Protein AF-A0A1F5KBS0-F1 (afdb_monomer_lite)

Organism: NCBI:txid1797777

Foldseek 3Di:
DDPPVVVVVVVVVVVVVVVVVLCVVQVPLVVVLVVVLVVLVVQCPDPPNVVVDDPVVSVLVSLLVCCVSSVPALVVLVVVLVVLLVVLVVCVVPPVVVSVVSVVVSVSSNVSSVSSVVVVD

Sequence (121 aa):
MNIFKKLDAGIVRDIENNILKWIWIRRYKTPIFILAVLLLILISKAPYINLFFNSYLIIFISAILAPLILDIEYKPLFTFSIILFTLALVLWFYDRDSAEAITNYIFIILFSGVIKIIFSG

Structure (mmCIF, N/CA/C/O backbone):
data_AF-A0A1F5KBS0-F1
#
_entry.id   AF-A0A1F5KBS0-F1
#
loop_
_atom_site.group_PDB
_atom_site.id
_atom_site.type_symbol
_atom_site.label_atom_id
_atom_site.label_alt_id
_atom_site.label_comp_id
_atom_site.label_asym_id
_atom_site.label_entity_id
_atom_site.label_seq_id
_atom_site.pdbx_PDB_ins_code
_atom_site.Cartn_x
_atom_site.Cartn_y
_atom_site.Cartn_z
_atom_site.occupancy
_atom_site.B_iso_or_equiv
_atom_site.auth_seq_id
_atom_site.auth_comp_id
_atom_site.auth_asym_id
_atom_site.auth_atom_id
_atom_site.pdbx_PDB_model_num
ATOM 1 N N . MET A 1 1 ? -24.620 41.410 -3.191 1.00 46.09 1 MET A N 1
ATOM 2 C CA . MET A 1 1 ? -23.263 40.920 -2.862 1.00 46.09 1 MET A CA 1
ATOM 3 C C . MET A 1 1 ? -23.336 39.553 -2.171 1.00 46.09 1 MET A C 1
ATOM 5 O O . MET A 1 1 ? -23.502 39.462 -0.965 1.00 46.09 1 MET A O 1
ATOM 9 N N . ASN A 1 2 ? -23.277 38.522 -3.019 1.00 47.34 2 ASN A N 1
ATOM 10 C CA . ASN A 1 2 ? -22.840 37.126 -2.868 1.00 47.34 2 ASN A CA 1
ATOM 11 C C . ASN A 1 2 ? -23.324 36.242 -1.704 1.00 47.34 2 ASN A C 1
ATOM 13 O O . ASN A 1 2 ? -22.565 35.924 -0.792 1.00 47.34 2 ASN A O 1
ATOM 17 N N . ILE A 1 3 ? -24.508 35.648 -1.893 1.00 50.97 3 ILE A N 1
ATOM 18 C CA . ILE A 1 3 ? -24.892 34.348 -1.305 1.00 50.97 3 ILE A CA 1
ATOM 19 C C . ILE A 1 3 ? -23.869 33.256 -1.702 1.00 50.97 3 ILE A C 1
ATOM 21 O O . ILE A 1 3 ? -23.502 32.424 -0.879 1.00 50.97 3 ILE A O 1
ATOM 25 N N . PHE A 1 4 ? -23.292 33.353 -2.908 1.00 46.91 4 PHE A N 1
ATOM 26 C CA . PHE A 1 4 ? -22.220 32.475 -3.398 1.00 46.91 4 PHE A CA 1
ATOM 2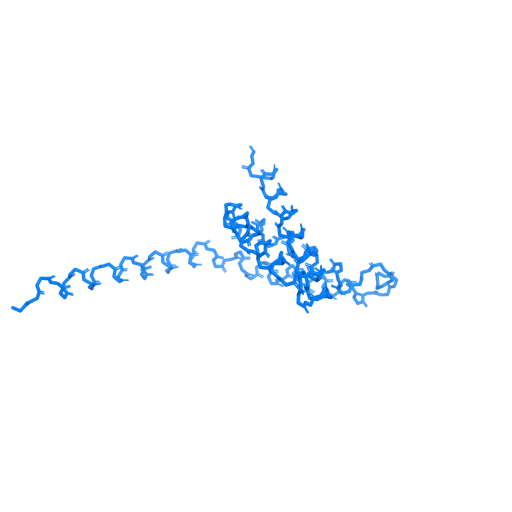7 C C . PHE A 1 4 ? -20.935 32.502 -2.544 1.00 46.91 4 PHE A C 1
ATOM 29 O O . PHE A 1 4 ? -20.345 31.457 -2.309 1.00 46.91 4 PHE A O 1
ATOM 36 N N . LYS A 1 5 ? -20.543 33.654 -1.972 1.00 51.78 5 LYS A N 1
ATOM 37 C CA . LYS A 1 5 ? -19.354 33.742 -1.093 1.00 51.78 5 LYS A CA 1
ATOM 38 C C . LYS A 1 5 ? -19.567 33.058 0.261 1.00 51.78 5 LYS A C 1
ATOM 40 O O . LYS A 1 5 ? -18.606 32.600 0.868 1.00 51.78 5 LYS A O 1
ATOM 45 N N . LYS A 1 6 ? -20.810 33.024 0.757 1.00 51.62 6 LYS A N 1
ATOM 46 C CA . LYS A 1 6 ? -21.151 32.334 2.010 1.00 51.62 6 LYS A CA 1
ATOM 47 C C . LYS A 1 6 ? -21.239 30.818 1.825 1.00 51.62 6 LYS A C 1
ATOM 49 O O . LYS A 1 6 ? -20.906 30.102 2.763 1.00 51.62 6 LYS A O 1
ATOM 54 N N . LEU A 1 7 ? -21.644 30.353 0.638 1.00 54.47 7 LEU A N 1
ATOM 55 C CA . LEU A 1 7 ? -21.672 28.927 0.305 1.00 54.47 7 LEU A CA 1
ATOM 56 C C . LEU A 1 7 ? -20.250 28.340 0.239 1.00 54.47 7 LEU A C 1
ATOM 58 O O . LEU A 1 7 ? -19.991 27.319 0.867 1.00 54.47 7 LEU A O 1
ATOM 62 N N . ASP A 1 8 ? -19.315 29.039 -0.415 1.00 61.03 8 ASP A N 1
ATOM 63 C CA . ASP A 1 8 ? -17.909 28.610 -0.503 1.00 61.03 8 ASP A CA 1
ATOM 64 C C . ASP A 1 8 ? -17.224 28.551 0.869 1.00 61.03 8 ASP A C 1
ATOM 66 O O . ASP A 1 8 ? -16.548 27.579 1.195 1.00 61.03 8 ASP A O 1
ATOM 70 N N . ALA A 1 9 ? -17.429 29.562 1.719 1.00 65.25 9 ALA A N 1
ATOM 71 C CA . ALA A 1 9 ? -16.776 29.616 3.027 1.00 65.25 9 ALA A CA 1
ATOM 72 C C . ALA A 1 9 ? -17.264 28.526 4.002 1.00 65.25 9 ALA A C 1
ATOM 74 O O . ALA A 1 9 ? -16.492 28.079 4.851 1.00 65.25 9 ALA A O 1
ATOM 75 N N . GLY A 1 10 ? -18.530 28.104 3.895 1.00 72.44 10 GLY A N 1
ATOM 76 C CA . GLY A 1 10 ? -19.085 27.013 4.703 1.00 72.44 10 GLY A CA 1
ATOM 77 C C . GLY A 1 10 ? -18.508 25.655 4.305 1.00 72.44 10 GLY A C 1
ATOM 78 O O . GLY A 1 10 ? -18.010 24.926 5.157 1.00 72.44 10 GLY A O 1
ATOM 79 N N . ILE A 1 11 ? -18.479 25.371 2.999 1.00 72.94 11 ILE A N 1
ATOM 80 C CA . ILE A 1 11 ? -17.957 24.111 2.451 1.00 72.94 11 ILE A CA 1
ATOM 81 C C . ILE A 1 11 ? -16.460 23.963 2.750 1.00 72.94 11 ILE A C 1
ATOM 83 O O . ILE A 1 11 ? -16.020 22.898 3.177 1.00 72.94 11 ILE A O 1
ATOM 87 N N . VAL A 1 12 ? -15.675 25.034 2.588 1.00 74.50 12 VAL A N 1
ATOM 88 C CA . VAL A 1 12 ? -14.235 25.016 2.895 1.00 74.50 12 VAL A CA 1
ATOM 89 C C . VAL A 1 12 ? -13.990 24.715 4.376 1.00 74.50 12 VAL A C 1
ATOM 91 O O . VAL A 1 12 ? -13.149 23.874 4.686 1.00 74.50 12 VAL A O 1
ATOM 94 N N . ARG A 1 13 ? -14.763 25.319 5.292 1.00 76.38 13 ARG A N 1
ATOM 95 C CA . ARG A 1 13 ? -14.657 25.041 6.737 1.00 76.38 13 ARG A CA 1
ATOM 96 C C . ARG A 1 13 ? -15.029 23.608 7.097 1.00 76.38 13 ARG A C 1
ATOM 98 O O . ARG A 1 13 ? -14.394 23.028 7.974 1.00 76.38 13 ARG A O 1
ATOM 105 N N . ASP A 1 14 ? -16.031 23.035 6.441 1.00 79.19 14 ASP A N 1
ATOM 106 C CA . ASP A 1 14 ? -16.438 21.649 6.685 1.00 79.19 14 ASP A CA 1
ATOM 107 C C . ASP A 1 14 ? -15.396 20.649 6.169 1.00 79.19 14 ASP A C 1
ATOM 109 O O . ASP A 1 14 ? -15.097 19.662 6.845 1.00 79.19 14 ASP A O 1
ATOM 113 N N . ILE A 1 15 ? -14.784 20.923 5.014 1.00 78.75 15 ILE A N 1
ATOM 114 C CA . ILE A 1 15 ? -13.666 20.130 4.486 1.00 78.75 15 ILE A CA 1
ATOM 115 C C . ILE A 1 15 ? -12.464 20.219 5.430 1.00 78.75 15 ILE A C 1
ATOM 117 O O . ILE A 1 15 ? -11.900 19.191 5.801 1.00 78.75 15 ILE A O 1
ATOM 121 N N . GLU A 1 16 ? -12.099 21.425 5.863 1.00 74.75 16 GLU A N 1
ATOM 122 C CA . GLU A 1 16 ? -10.966 21.654 6.759 1.00 74.75 16 GLU A CA 1
ATOM 123 C C . GLU A 1 16 ? -11.166 20.954 8.111 1.00 74.75 16 GLU A C 1
ATOM 125 O O . GLU A 1 16 ? -10.289 20.220 8.569 1.00 74.75 16 GLU A O 1
ATOM 130 N N . ASN A 1 17 ? -12.357 21.068 8.705 1.00 80.75 17 ASN A N 1
ATOM 131 C CA . ASN A 1 17 ? -12.705 20.359 9.935 1.00 80.75 17 ASN A CA 1
ATOM 132 C C . ASN A 1 17 ? -12.691 18.836 9.760 1.00 80.75 17 ASN A C 1
ATOM 134 O O . ASN A 1 17 ? -12.222 18.129 10.653 1.00 80.75 17 ASN A O 1
ATOM 138 N N . ASN A 1 18 ? -13.168 18.309 8.630 1.00 77.31 18 ASN A N 1
ATOM 139 C CA . ASN A 1 18 ? -13.119 16.872 8.355 1.00 77.31 18 ASN A CA 1
ATOM 140 C C . ASN A 1 18 ? -11.683 16.367 8.191 1.00 77.31 18 ASN A C 1
ATOM 142 O O . ASN A 1 18 ? -11.346 15.319 8.745 1.00 77.31 18 ASN A O 1
ATOM 146 N N . ILE A 1 19 ? -10.824 17.119 7.501 1.00 71.81 19 ILE A N 1
ATOM 147 C CA . ILE A 1 19 ? -9.401 16.793 7.352 1.00 71.81 19 ILE A CA 1
ATOM 148 C C . ILE A 1 19 ? -8.707 16.823 8.717 1.00 71.81 19 ILE A C 1
ATOM 150 O O . ILE A 1 19 ? -8.042 15.857 9.088 1.00 71.81 19 ILE A O 1
ATOM 154 N N . LEU A 1 20 ? -8.904 17.883 9.506 1.00 78.12 20 LEU A N 1
ATOM 155 C CA . LEU A 1 20 ? -8.315 18.008 10.841 1.00 78.12 20 LEU A CA 1
ATOM 156 C C . LEU A 1 20 ? -8.785 16.890 11.776 1.00 78.12 20 LEU A C 1
ATOM 158 O O . LEU A 1 20 ? -7.974 16.298 12.489 1.00 78.12 20 LEU A O 1
ATOM 162 N N . LYS A 1 21 ? -10.074 16.542 11.738 1.00 77.44 21 LYS A N 1
ATOM 163 C CA . LYS A 1 21 ? -10.636 15.434 12.518 1.00 77.44 21 LYS A CA 1
ATOM 164 C C . LYS A 1 21 ? -10.054 14.089 12.081 1.00 77.44 21 LYS A C 1
ATOM 166 O O . LYS A 1 21 ? -9.704 13.277 12.936 1.00 77.44 21 LYS A O 1
ATOM 171 N N . TRP A 1 22 ? -9.884 13.867 10.779 1.00 70.56 22 TRP A N 1
ATOM 172 C CA . TRP A 1 22 ? -9.253 12.663 10.236 1.00 70.56 22 TRP A CA 1
ATOM 173 C C . TRP A 1 22 ? -7.788 12.532 10.677 1.00 70.56 22 TRP A C 1
ATOM 175 O O . TRP A 1 22 ? -7.382 11.470 11.157 1.00 70.56 22 TRP A O 1
ATOM 185 N N . ILE A 1 23 ? -7.022 13.628 10.616 1.00 70.50 23 ILE A N 1
ATOM 186 C CA . ILE A 1 23 ? -5.639 13.696 11.110 1.00 70.50 23 ILE A CA 1
ATOM 187 C C . ILE A 1 23 ? -5.597 13.407 12.613 1.00 70.50 23 ILE A C 1
ATOM 189 O O . ILE A 1 23 ? -4.790 12.595 13.061 1.00 70.50 23 ILE A O 1
ATOM 193 N N . TRP A 1 24 ? -6.484 14.017 13.401 1.00 75.50 24 TRP A N 1
ATOM 194 C CA . TRP A 1 24 ? -6.507 13.853 14.855 1.00 75.50 24 TRP A CA 1
ATOM 195 C C . TRP A 1 24 ? -6.833 12.420 15.285 1.00 75.50 24 TRP A C 1
ATOM 197 O O . TRP A 1 24 ? -6.190 11.889 16.189 1.00 75.50 24 TRP A O 1
ATOM 207 N N . ILE A 1 25 ? -7.779 11.765 14.608 1.00 72.12 25 ILE A N 1
ATOM 208 C CA . ILE A 1 25 ? -8.145 10.363 14.863 1.00 72.12 25 ILE A CA 1
ATOM 209 C C . ILE A 1 25 ? -6.979 9.418 14.531 1.00 72.12 25 ILE A C 1
ATOM 211 O O . ILE A 1 25 ? -6.770 8.420 15.221 1.00 72.12 25 ILE A O 1
ATOM 215 N N . ARG A 1 26 ? -6.184 9.732 13.501 1.00 72.31 26 ARG A N 1
ATOM 216 C CA . ARG A 1 26 ? -5.071 8.886 13.034 1.00 72.31 26 ARG A CA 1
ATOM 217 C C . ARG A 1 26 ? -3.696 9.320 13.544 1.00 72.31 26 ARG A C 1
ATOM 219 O O . ARG A 1 26 ? -2.709 8.656 13.235 1.00 72.31 26 ARG A O 1
ATOM 226 N N . ARG A 1 27 ? -3.616 10.360 14.385 1.00 74.50 27 ARG A N 1
ATOM 227 C CA . ARG A 1 27 ? -2.357 10.988 14.836 1.00 74.50 27 ARG A CA 1
ATOM 228 C C . ARG A 1 27 ? -1.361 10.037 15.491 1.00 74.50 27 ARG A C 1
ATOM 230 O O . ARG A 1 27 ? -0.169 10.301 15.453 1.00 74.50 27 ARG A O 1
ATOM 237 N N . TYR A 1 28 ? -1.842 8.949 16.091 1.00 79.06 28 TYR A N 1
ATOM 238 C CA . TYR A 1 28 ? -0.997 7.926 16.709 1.00 79.06 28 TYR A CA 1
ATOM 239 C C . TYR A 1 28 ? -0.646 6.789 15.747 1.00 79.06 28 TYR A C 1
ATOM 241 O O . TYR A 1 28 ? 0.410 6.182 15.874 1.00 79.06 28 TYR A O 1
ATOM 249 N N . LYS A 1 29 ? -1.485 6.530 14.740 1.00 81.44 29 LYS A N 1
ATOM 250 C CA . LYS A 1 29 ? -1.263 5.468 13.751 1.00 81.44 29 LYS A CA 1
ATOM 251 C C . LYS A 1 29 ? -0.071 5.793 12.847 1.00 81.44 29 LYS A C 1
ATOM 253 O O . LYS A 1 29 ? 0.745 4.918 12.579 1.00 81.44 29 LYS A O 1
ATOM 258 N N . THR A 1 30 ? 0.083 7.057 12.450 1.00 81.94 30 THR A N 1
ATOM 259 C CA . THR A 1 30 ? 1.215 7.521 11.630 1.00 81.94 30 THR A CA 1
ATOM 260 C C . THR A 1 30 ? 2.584 7.334 12.303 1.00 81.94 30 THR A C 1
ATOM 262 O O . THR A 1 30 ? 3.440 6.694 11.695 1.00 81.94 30 THR A O 1
ATOM 265 N N . PRO A 1 31 ? 2.835 7.814 13.540 1.00 84.94 31 PRO A N 1
ATOM 266 C CA . PRO A 1 31 ? 4.114 7.581 14.207 1.00 84.94 31 PRO A CA 1
ATOM 267 C C . PRO A 1 31 ? 4.349 6.099 14.524 1.00 84.94 31 PRO A C 1
ATOM 269 O O . PRO A 1 31 ? 5.487 5.654 14.423 1.00 84.94 31 PRO A O 1
ATOM 272 N N . ILE A 1 32 ? 3.304 5.313 14.827 1.00 86.62 32 ILE A N 1
ATOM 273 C CA . ILE A 1 32 ? 3.426 3.851 14.982 1.00 86.62 32 ILE A CA 1
ATOM 274 C C . ILE A 1 32 ? 3.899 3.206 13.674 1.00 86.62 32 ILE A C 1
ATOM 276 O O . ILE A 1 32 ? 4.808 2.381 13.695 1.00 86.62 32 ILE A O 1
ATOM 280 N N . PHE A 1 33 ? 3.330 3.602 12.533 1.00 88.12 33 PHE A N 1
ATOM 281 C CA . PHE A 1 33 ? 3.756 3.108 11.225 1.00 88.12 33 PHE A CA 1
ATOM 282 C C . PHE A 1 33 ? 5.213 3.480 10.925 1.00 88.12 33 PHE A C 1
ATOM 284 O O . PHE A 1 33 ? 5.998 2.619 10.538 1.00 88.12 33 PHE A O 1
ATOM 291 N N . ILE A 1 34 ? 5.602 4.736 11.169 1.00 87.31 34 ILE A N 1
ATOM 292 C CA . ILE A 1 34 ? 6.988 5.196 10.991 1.00 87.31 34 ILE A CA 1
ATOM 293 C C . ILE A 1 34 ? 7.944 4.382 11.871 1.00 87.31 34 ILE A C 1
ATOM 295 O O . ILE A 1 34 ? 8.983 3.930 11.394 1.00 87.31 34 ILE A O 1
ATOM 299 N N . LEU A 1 35 ? 7.583 4.146 13.134 1.00 90.75 35 LEU A N 1
ATOM 300 C CA . LEU A 1 35 ? 8.381 3.343 14.057 1.00 90.75 35 LEU A CA 1
ATOM 301 C C . LEU A 1 35 ? 8.504 1.885 13.585 1.00 90.75 35 LEU A C 1
ATOM 303 O O . LEU A 1 35 ? 9.595 1.323 13.631 1.00 90.75 35 LEU A O 1
ATOM 307 N N . ALA A 1 36 ? 7.424 1.288 13.074 1.00 88.25 36 ALA A N 1
ATOM 308 C CA . ALA A 1 36 ? 7.442 -0.062 12.512 1.00 88.25 36 ALA A CA 1
ATOM 309 C C . ALA A 1 36 ? 8.372 -0.171 11.290 1.00 88.25 36 ALA A C 1
ATOM 311 O O . ALA A 1 36 ? 9.158 -1.114 11.194 1.00 88.25 36 ALA A O 1
ATOM 312 N N . VAL A 1 37 ? 8.339 0.815 10.387 1.00 88.50 37 VAL A N 1
ATOM 313 C CA . VAL A 1 37 ? 9.241 0.876 9.223 1.00 88.50 37 VAL A CA 1
ATOM 314 C C . VAL A 1 37 ? 10.697 1.058 9.662 1.00 88.50 37 VAL A C 1
ATOM 316 O O . VAL A 1 37 ? 11.584 0.382 9.144 1.00 88.50 37 VAL A O 1
ATOM 319 N N . LEU A 1 38 ? 10.964 1.915 10.651 1.00 89.44 38 LEU A N 1
ATOM 320 C CA . LEU A 1 38 ? 12.311 2.087 11.205 1.00 89.44 38 LEU A CA 1
ATOM 321 C C . LEU A 1 38 ? 12.843 0.792 11.828 1.00 89.44 38 LEU A C 1
ATOM 323 O O . LEU A 1 38 ? 13.999 0.440 11.600 1.00 89.44 38 LEU A O 1
ATOM 327 N N . LEU A 1 39 ? 12.007 0.055 12.563 1.00 89.12 39 LEU A N 1
ATOM 328 C CA . LEU A 1 39 ? 12.373 -1.249 13.117 1.00 89.12 39 LEU A CA 1
ATOM 329 C C . LEU A 1 39 ? 12.699 -2.261 12.015 1.00 89.12 39 LEU A C 1
ATOM 331 O O . LEU A 1 39 ? 13.712 -2.946 12.118 1.00 89.12 39 LEU A O 1
ATOM 335 N N . LEU A 1 40 ? 11.907 -2.316 10.939 1.00 87.50 40 LEU A N 1
ATOM 336 C CA . LEU A 1 40 ? 12.194 -3.166 9.777 1.00 87.50 40 LEU A CA 1
ATOM 337 C C . LEU A 1 40 ? 13.565 -2.857 9.159 1.00 87.50 40 LEU A C 1
ATOM 339 O O . LEU A 1 40 ? 14.321 -3.778 8.858 1.00 87.50 40 LEU A O 1
ATOM 343 N N . ILE A 1 41 ? 13.911 -1.574 9.024 1.00 87.00 41 ILE A N 1
ATOM 344 C CA . ILE A 1 41 ? 15.215 -1.134 8.500 1.00 87.00 41 ILE A CA 1
ATOM 345 C C . ILE A 1 41 ? 16.362 -1.494 9.457 1.00 87.00 41 ILE A C 1
ATOM 347 O O . ILE A 1 41 ? 17.461 -1.830 9.021 1.00 87.00 41 ILE A O 1
ATOM 351 N N . LEU A 1 42 ? 16.146 -1.408 10.770 1.00 87.38 42 LEU A N 1
ATOM 352 C CA . LEU A 1 42 ? 17.157 -1.811 11.750 1.00 87.38 42 LEU A CA 1
ATOM 353 C C . LEU A 1 42 ? 17.381 -3.326 11.721 1.00 87.38 42 LEU A C 1
ATOM 355 O O . LEU A 1 42 ? 18.527 -3.772 11.685 1.00 87.38 42 LEU A O 1
ATOM 359 N N . ILE A 1 43 ? 16.299 -4.107 11.664 1.00 85.12 43 ILE A N 1
ATOM 360 C CA . ILE A 1 43 ? 16.337 -5.570 11.558 1.00 85.12 43 ILE A CA 1
ATOM 361 C C . ILE A 1 43 ? 17.068 -5.995 10.283 1.00 85.12 43 ILE A C 1
ATOM 363 O O . ILE A 1 43 ? 17.915 -6.884 10.335 1.00 85.12 43 ILE A O 1
ATOM 367 N N . SER A 1 44 ? 16.827 -5.323 9.155 1.00 83.75 44 SER A N 1
ATOM 368 C CA . SER A 1 44 ? 17.505 -5.652 7.898 1.00 83.75 44 SER A CA 1
ATOM 369 C C . SER A 1 44 ? 19.013 -5.388 7.922 1.00 83.75 44 SER A C 1
ATOM 371 O O . SER A 1 44 ? 19.734 -5.918 7.083 1.00 83.75 44 SER A O 1
ATOM 373 N N . LYS A 1 45 ? 19.507 -4.564 8.854 1.00 83.81 45 LYS A N 1
ATOM 374 C CA . LYS A 1 45 ? 20.941 -4.295 9.042 1.00 83.81 45 LYS A CA 1
ATOM 375 C C . LYS A 1 45 ? 21.606 -5.233 10.051 1.00 83.81 45 LYS A C 1
ATOM 377 O O . LYS A 1 45 ? 22.825 -5.172 10.205 1.00 83.81 45 LYS A O 1
ATOM 382 N N . ALA A 1 46 ? 20.844 -6.086 10.733 1.00 84.19 46 ALA A N 1
ATOM 383 C CA . ALA A 1 46 ? 21.401 -7.049 11.668 1.00 84.19 46 ALA A CA 1
ATOM 384 C C . ALA A 1 46 ? 22.212 -8.137 10.929 1.00 84.19 46 ALA A C 1
ATOM 386 O O . ALA A 1 46 ? 21.840 -8.549 9.821 1.00 84.19 46 ALA A O 1
ATOM 387 N N . PRO A 1 47 ? 23.315 -8.624 11.527 1.00 79.62 47 PRO A N 1
ATOM 388 C CA . PRO A 1 47 ? 24.125 -9.684 10.935 1.00 79.62 47 PRO A CA 1
ATOM 389 C C . PRO A 1 47 ? 23.283 -10.948 10.721 1.00 79.62 47 PRO A C 1
ATOM 391 O O . PRO A 1 47 ? 22.412 -11.261 11.531 1.00 79.62 47 PRO A O 1
ATOM 394 N N . TYR A 1 48 ? 23.534 -11.662 9.619 1.00 77.94 48 TYR A N 1
ATOM 395 C CA . TYR A 1 48 ? 22.794 -12.847 9.147 1.00 77.94 48 TYR A CA 1
ATOM 396 C C . TYR A 1 48 ? 21.351 -12.595 8.670 1.00 77.94 48 TYR A C 1
ATOM 398 O O . TYR A 1 48 ? 20.888 -13.293 7.772 1.00 77.94 48 TYR A O 1
ATOM 406 N N . ILE A 1 49 ? 20.654 -11.579 9.191 1.00 75.38 49 ILE A N 1
ATOM 407 C CA . ILE A 1 49 ? 19.303 -11.202 8.736 1.00 75.38 49 ILE A CA 1
ATOM 408 C C . ILE A 1 49 ? 19.353 -10.448 7.400 1.00 75.38 49 ILE A C 1
ATOM 410 O O . ILE A 1 49 ? 18.478 -10.633 6.553 1.00 75.38 49 ILE A O 1
ATOM 414 N N . ASN A 1 50 ? 20.405 -9.658 7.168 1.00 75.12 50 ASN A N 1
ATOM 415 C CA . ASN A 1 50 ? 20.615 -8.932 5.910 1.00 75.12 50 ASN A CA 1
ATOM 416 C C . ASN A 1 50 ? 20.701 -9.840 4.664 1.00 75.12 50 ASN A C 1
ATOM 418 O O . ASN A 1 50 ? 20.474 -9.368 3.554 1.00 75.12 50 ASN A O 1
ATOM 422 N N . LEU A 1 51 ? 20.997 -11.133 4.845 1.00 73.69 51 LEU A N 1
ATOM 423 C CA . LEU A 1 51 ? 21.027 -12.130 3.773 1.00 73.69 51 LEU A CA 1
ATOM 424 C C . LEU A 1 51 ? 19.621 -12.441 3.241 1.00 73.69 51 LEU A C 1
ATOM 426 O O . LEU A 1 51 ? 19.474 -12.816 2.082 1.00 73.69 51 LEU A O 1
ATOM 430 N N . PHE A 1 52 ? 18.592 -12.261 4.075 1.00 75.50 52 PHE A N 1
ATOM 431 C CA . PHE A 1 52 ? 17.193 -12.531 3.738 1.00 75.50 52 PHE A CA 1
ATOM 432 C C . PHE A 1 52 ? 16.382 -11.244 3.525 1.00 75.50 52 PHE A C 1
ATOM 434 O O . PHE A 1 52 ? 15.479 -11.209 2.691 1.00 75.50 52 PHE A O 1
ATOM 441 N N . PHE A 1 53 ? 16.703 -10.167 4.248 1.00 74.69 53 PHE A N 1
ATOM 442 C CA . PHE A 1 53 ? 16.001 -8.884 4.163 1.00 74.69 53 PHE A CA 1
ATOM 443 C C . PHE A 1 53 ? 16.670 -7.923 3.171 1.00 74.69 53 PHE A C 1
ATOM 445 O O . PHE A 1 53 ? 17.425 -7.029 3.550 1.00 74.69 53 PHE A O 1
ATOM 452 N N . ASN A 1 54 ? 16.340 -8.080 1.887 1.00 77.62 54 ASN A N 1
ATOM 453 C CA . ASN A 1 54 ? 16.677 -7.104 0.846 1.00 77.62 54 ASN A CA 1
ATOM 454 C C . ASN A 1 54 ? 15.739 -5.874 0.916 1.00 77.62 54 ASN A C 1
ATOM 456 O O . ASN A 1 54 ? 14.590 -5.979 1.349 1.00 77.62 54 ASN A O 1
ATOM 460 N N . SER A 1 55 ? 16.193 -4.717 0.430 1.00 78.25 55 SER A N 1
ATOM 461 C CA . SER A 1 55 ? 15.443 -3.456 0.333 1.00 78.25 55 SER A CA 1
ATOM 462 C C . SER A 1 55 ? 14.051 -3.625 -0.286 1.00 78.25 55 SER A C 1
ATOM 464 O O . SER A 1 55 ? 13.082 -3.062 0.216 1.00 78.25 55 SER A O 1
ATOM 466 N N . TYR A 1 56 ? 13.919 -4.452 -1.328 1.00 77.81 56 TYR A N 1
ATOM 467 C CA . TYR A 1 56 ? 12.627 -4.741 -1.965 1.00 77.81 56 TYR A CA 1
ATOM 468 C C . TYR A 1 56 ? 11.635 -5.438 -1.025 1.00 77.81 56 TYR A C 1
ATOM 470 O O . TYR A 1 56 ? 10.445 -5.131 -1.040 1.00 77.81 56 TYR A O 1
ATOM 478 N N . LEU A 1 57 ? 12.124 -6.337 -0.168 1.00 82.00 57 LEU A N 1
ATOM 479 C CA . LEU A 1 57 ? 11.302 -7.080 0.785 1.00 82.00 57 LEU A CA 1
ATOM 480 C C . LEU A 1 57 ? 10.822 -6.165 1.922 1.00 82.00 57 LEU A C 1
ATOM 482 O O . LEU A 1 57 ? 9.671 -6.251 2.344 1.00 82.00 57 LEU A O 1
ATOM 486 N N . ILE A 1 58 ? 11.658 -5.213 2.349 1.00 84.19 58 ILE A N 1
ATOM 487 C CA . ILE A 1 58 ? 11.269 -4.166 3.307 1.00 84.19 58 ILE A CA 1
ATOM 488 C C . ILE A 1 58 ? 10.153 -3.293 2.729 1.00 84.19 58 ILE A C 1
ATOM 490 O O . ILE A 1 58 ? 9.161 -3.037 3.414 1.00 84.19 58 ILE A O 1
ATOM 494 N N . ILE A 1 59 ? 10.293 -2.851 1.473 1.00 82.12 59 ILE A N 1
ATOM 495 C CA . ILE A 1 59 ? 9.274 -2.044 0.784 1.00 82.12 59 ILE A CA 1
ATOM 496 C C . ILE A 1 59 ? 7.964 -2.830 0.684 1.00 82.12 59 ILE A C 1
ATOM 498 O O . ILE A 1 59 ? 6.906 -2.294 1.008 1.00 82.12 59 ILE A O 1
ATOM 502 N N . PHE A 1 60 ? 8.037 -4.109 0.312 1.00 84.19 60 PHE A N 1
ATOM 503 C CA . PHE A 1 60 ? 6.877 -4.992 0.221 1.00 84.19 60 PHE A CA 1
ATOM 504 C C . PHE A 1 60 ? 6.138 -5.129 1.559 1.00 84.19 60 PHE A C 1
ATOM 506 O O . PHE A 1 60 ? 4.939 -4.858 1.634 1.00 84.19 60 PHE A O 1
ATOM 513 N N . ILE A 1 61 ? 6.850 -5.472 2.638 1.00 86.75 61 ILE A N 1
ATOM 514 C CA . ILE A 1 61 ? 6.256 -5.610 3.977 1.00 86.75 61 ILE A CA 1
ATOM 515 C C . ILE A 1 61 ? 5.666 -4.277 4.449 1.00 86.75 61 ILE A C 1
ATOM 517 O O . ILE A 1 61 ? 4.557 -4.242 4.983 1.00 86.75 61 ILE A O 1
ATOM 521 N N . SER A 1 62 ? 6.371 -3.169 4.216 1.00 86.25 62 SER A N 1
ATOM 522 C CA . SER A 1 62 ? 5.901 -1.833 4.595 1.00 86.25 62 SER A CA 1
ATOM 523 C C . SER A 1 62 ? 4.614 -1.456 3.856 1.00 86.25 62 SER A C 1
ATOM 525 O O . SER A 1 62 ? 3.691 -0.920 4.466 1.00 86.25 62 SER A O 1
ATOM 527 N N . ALA A 1 63 ? 4.516 -1.780 2.565 1.00 85.69 63 ALA A N 1
ATOM 528 C CA . ALA A 1 63 ? 3.329 -1.527 1.752 1.00 85.69 63 ALA A CA 1
ATOM 529 C C . ALA A 1 63 ? 2.116 -2.367 2.185 1.00 85.69 63 ALA A C 1
ATOM 531 O O . ALA A 1 63 ? 0.985 -1.893 2.087 1.00 85.69 63 ALA A O 1
ATOM 532 N N . ILE A 1 64 ? 2.330 -3.582 2.698 1.00 88.00 64 ILE A N 1
ATOM 533 C CA . ILE A 1 64 ? 1.274 -4.432 3.276 1.00 88.00 64 ILE A CA 1
ATOM 534 C C . ILE A 1 64 ? 0.827 -3.919 4.649 1.00 88.00 64 ILE A C 1
ATOM 536 O O . ILE A 1 64 ? -0.364 -3.889 4.955 1.00 88.00 64 ILE A O 1
ATOM 540 N N . LEU A 1 65 ? 1.775 -3.493 5.487 1.00 86.69 65 LEU A N 1
ATOM 541 C CA . LEU A 1 65 ? 1.484 -2.958 6.819 1.00 86.69 65 LEU A CA 1
ATOM 542 C C . LEU A 1 65 ? 0.777 -1.602 6.764 1.00 86.69 65 LEU A C 1
ATOM 544 O O . LEU A 1 65 ? 0.002 -1.287 7.668 1.00 86.69 65 LEU A O 1
ATOM 548 N N . ALA A 1 66 ? 1.024 -0.808 5.720 1.00 86.00 66 ALA A N 1
ATOM 549 C CA . ALA A 1 66 ? 0.485 0.539 5.580 1.00 86.00 66 ALA A CA 1
ATOM 550 C C . ALA A 1 66 ? -1.045 0.599 5.739 1.00 86.00 66 ALA A C 1
ATOM 552 O O . ALA A 1 66 ? -1.500 1.304 6.642 1.00 86.00 66 ALA A O 1
ATOM 553 N N . PRO A 1 67 ? -1.872 -0.132 4.966 1.00 85.25 67 PRO A N 1
ATOM 554 C CA . PRO A 1 67 ? -3.320 -0.050 5.141 1.00 85.25 67 PRO A CA 1
ATOM 555 C C . PRO A 1 67 ? -3.838 -0.681 6.430 1.00 85.25 67 PRO A C 1
ATOM 557 O O . PRO A 1 67 ? -4.899 -0.275 6.909 1.00 85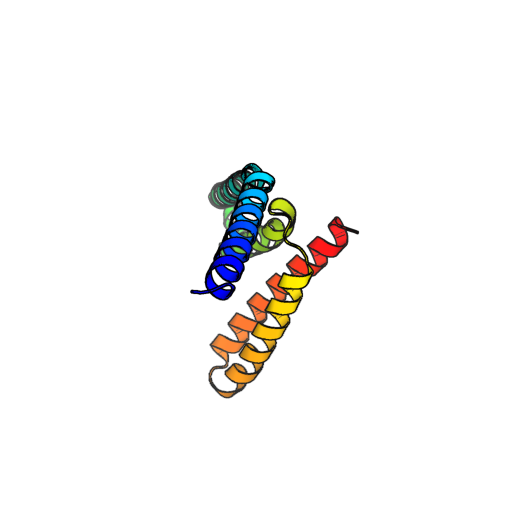.25 67 PRO A O 1
ATOM 560 N N . LEU A 1 68 ? -3.107 -1.631 7.020 1.00 84.88 68 LEU A N 1
ATOM 561 C CA . LEU A 1 68 ? -3.466 -2.222 8.309 1.00 84.88 68 LEU A CA 1
ATOM 562 C C . LEU A 1 68 ? -3.278 -1.213 9.446 1.00 84.88 68 LEU A C 1
ATOM 564 O O . LEU A 1 68 ? -4.222 -0.939 10.184 1.00 84.88 68 LEU A O 1
ATOM 568 N N . ILE A 1 69 ? -2.088 -0.613 9.550 1.00 85.00 69 ILE A N 1
ATOM 569 C CA . ILE A 1 69 ? -1.738 0.307 10.639 1.00 85.00 69 ILE A CA 1
ATOM 570 C C . ILE A 1 69 ? -2.413 1.665 10.448 1.00 85.00 69 ILE A C 1
ATOM 572 O O . ILE A 1 69 ? -2.987 2.201 11.394 1.00 85.00 69 ILE A O 1
ATOM 576 N N . LEU A 1 70 ? -2.371 2.226 9.235 1.00 82.62 70 LEU A N 1
ATOM 577 C CA . LEU A 1 70 ? -2.931 3.550 8.939 1.00 82.62 70 LEU A CA 1
ATOM 578 C C . LEU A 1 70 ? -4.444 3.524 8.728 1.00 82.62 70 LEU A C 1
ATOM 580 O O . LEU A 1 70 ? -5.051 4.587 8.594 1.00 82.62 70 LEU A O 1
ATOM 584 N N . ASP A 1 71 ? -5.049 2.336 8.732 1.00 80.44 71 ASP A N 1
ATOM 585 C CA . ASP A 1 71 ? -6.485 2.126 8.570 1.00 80.44 71 ASP A CA 1
ATOM 586 C C . ASP A 1 71 ? -7.018 2.723 7.263 1.00 80.44 71 ASP A C 1
ATOM 588 O O . ASP A 1 71 ? -7.997 3.473 7.207 1.00 80.44 71 ASP A O 1
ATOM 592 N N . ILE A 1 72 ? -6.267 2.476 6.193 1.00 81.38 72 ILE A N 1
ATOM 593 C CA . ILE A 1 72 ? -6.646 2.886 4.846 1.00 81.38 72 ILE A CA 1
ATOM 594 C C . ILE A 1 72 ? -7.740 1.928 4.386 1.00 81.38 72 ILE A C 1
ATOM 596 O O . ILE A 1 72 ? -7.620 0.711 4.534 1.00 81.38 72 ILE A O 1
ATOM 600 N N . GLU A 1 73 ? -8.824 2.481 3.854 1.00 83.69 73 GLU A N 1
ATOM 601 C CA . GLU A 1 73 ? -9.888 1.670 3.277 1.00 83.69 73 GLU A CA 1
ATOM 602 C C . GLU A 1 73 ? -9.367 0.904 2.058 1.00 83.69 73 GLU A C 1
ATOM 604 O O . GLU A 1 73 ? -8.535 1.395 1.297 1.00 83.69 73 GLU A O 1
ATOM 609 N N . TYR A 1 74 ? -9.883 -0.299 1.828 1.00 84.75 74 TYR A N 1
ATOM 610 C CA . TYR A 1 74 ? -9.458 -1.110 0.689 1.00 84.75 74 TYR A CA 1
ATOM 611 C C . TYR A 1 74 ? -9.918 -0.515 -0.655 1.00 84.75 74 TYR A C 1
ATOM 613 O O . TYR A 1 74 ? -9.216 -0.638 -1.654 1.00 84.75 74 TYR A O 1
ATOM 621 N N . LYS A 1 75 ? -11.063 0.185 -0.686 1.00 87.38 75 LYS A N 1
ATOM 622 C CA . LYS A 1 75 ? -11.638 0.804 -1.896 1.00 87.38 75 LYS A CA 1
ATOM 623 C C . LYS A 1 75 ? -10.639 1.682 -2.669 1.00 87.38 75 LYS A C 1
ATOM 625 O O . LYS A 1 75 ? -10.428 1.399 -3.846 1.00 87.38 75 LYS A O 1
ATOM 630 N N . PRO A 1 76 ? -9.992 2.699 -2.061 1.00 85.81 76 PRO A N 1
ATOM 631 C CA . PRO A 1 76 ? -9.024 3.531 -2.773 1.00 85.81 76 PRO A CA 1
ATOM 632 C C . PRO A 1 76 ? -7.806 2.750 -3.283 1.00 85.81 76 PRO A C 1
ATOM 634 O O . PRO A 1 76 ? -7.284 3.115 -4.331 1.00 85.81 76 PRO A O 1
ATOM 637 N N . LEU A 1 77 ? -7.383 1.670 -2.611 1.00 87.25 77 LEU A N 1
ATOM 638 C CA . LEU A 1 77 ? -6.291 0.818 -3.102 1.00 87.25 77 LEU A CA 1
ATOM 639 C C . LEU A 1 77 ? -6.681 0.139 -4.420 1.00 87.25 77 LEU A C 1
ATOM 641 O O . LEU A 1 77 ? -5.933 0.226 -5.389 1.00 87.25 77 LEU A O 1
ATOM 645 N N . PHE A 1 78 ? -7.880 -0.449 -4.495 1.00 88.44 78 PHE A N 1
ATOM 646 C CA . PHE A 1 78 ? -8.380 -1.060 -5.732 1.00 88.44 78 PHE A CA 1
ATOM 647 C C . PHE A 1 78 ? -8.591 -0.037 -6.847 1.00 88.44 78 PHE A C 1
ATOM 649 O O . PHE A 1 78 ? -8.189 -0.282 -7.984 1.00 88.44 78 PHE A O 1
ATOM 656 N N . THR A 1 79 ? -9.170 1.126 -6.535 1.00 90.81 79 THR A N 1
ATOM 657 C CA . THR A 1 79 ? -9.348 2.199 -7.524 1.00 90.81 79 THR A CA 1
ATOM 658 C C . THR A 1 79 ? -8.003 2.647 -8.091 1.00 90.81 79 THR A C 1
ATOM 660 O O . THR A 1 79 ? -7.852 2.770 -9.305 1.00 90.81 79 THR A O 1
ATOM 663 N N . PHE A 1 80 ? -7.005 2.845 -7.229 1.00 89.56 80 PHE A N 1
ATOM 664 C CA . PHE A 1 80 ? -5.669 3.247 -7.652 1.00 89.56 80 PHE A CA 1
ATOM 665 C C . PHE A 1 80 ? -4.981 2.165 -8.496 1.00 89.56 80 PHE A C 1
ATOM 667 O O . PHE A 1 80 ? -4.386 2.486 -9.523 1.00 89.56 80 PHE A O 1
ATOM 674 N N . SER A 1 81 ? -5.139 0.885 -8.144 1.00 90.31 81 SER A N 1
ATOM 675 C CA . SER A 1 81 ? -4.654 -0.237 -8.956 1.00 90.31 81 SER A CA 1
ATOM 676 C C . SER A 1 81 ? -5.261 -0.264 -10.358 1.00 90.31 81 SER A C 1
ATOM 678 O O . SER A 1 81 ? -4.533 -0.508 -11.313 1.00 90.31 81 SER A O 1
ATOM 680 N N . ILE A 1 82 ? -6.559 0.017 -10.513 1.00 91.69 82 ILE A N 1
ATOM 681 C CA . ILE A 1 82 ? -7.217 0.062 -11.833 1.00 91.69 82 ILE A CA 1
ATOM 682 C C . ILE A 1 82 ? -6.662 1.212 -12.684 1.00 91.69 82 ILE A C 1
ATOM 684 O O . ILE A 1 82 ? -6.386 1.037 -13.875 1.00 91.69 82 ILE A O 1
ATOM 688 N N . ILE A 1 83 ? -6.460 2.384 -12.076 1.00 92.00 83 ILE A N 1
ATOM 689 C CA . ILE A 1 83 ? -5.874 3.547 -12.757 1.00 92.00 83 ILE A CA 1
ATOM 690 C C . ILE A 1 83 ? -4.453 3.221 -13.222 1.00 92.00 83 ILE A C 1
ATOM 692 O O . ILE A 1 83 ? -4.128 3.409 -14.395 1.00 92.00 83 ILE A O 1
ATOM 696 N N . LEU A 1 84 ? -3.623 2.677 -12.329 1.00 90.69 84 LEU A N 1
ATOM 697 C CA . LEU A 1 84 ? -2.263 2.266 -12.664 1.00 90.69 84 LEU A CA 1
ATOM 698 C C . LEU A 1 84 ? -2.238 1.163 -13.719 1.00 90.69 84 LEU A C 1
ATOM 700 O O . LEU A 1 84 ? -1.370 1.187 -14.581 1.00 90.69 84 LEU A O 1
ATOM 704 N N . PHE A 1 85 ? -3.180 0.221 -13.691 1.00 92.81 85 PHE A N 1
ATOM 705 C CA . PHE A 1 85 ? -3.268 -0.838 -14.695 1.00 92.81 85 PHE A CA 1
ATOM 706 C C . PHE A 1 85 ? -3.569 -0.277 -16.081 1.00 92.81 85 PHE A C 1
ATOM 708 O O . PHE A 1 85 ? -2.939 -0.664 -17.062 1.00 92.81 85 PHE A O 1
ATOM 715 N N . THR A 1 86 ? -4.467 0.704 -16.154 1.00 92.69 86 THR A N 1
ATOM 716 C CA . THR A 1 86 ? -4.746 1.423 -17.402 1.00 92.69 86 THR A CA 1
ATOM 717 C C . THR A 1 86 ? -3.492 2.140 -17.907 1.00 92.69 86 THR A C 1
ATOM 719 O O . THR A 1 86 ? -3.168 2.060 -19.089 1.00 92.69 86 THR A O 1
ATOM 722 N N . LEU A 1 87 ? -2.740 2.786 -17.010 1.00 91.56 87 LEU A N 1
ATOM 723 C CA . LEU A 1 87 ? -1.469 3.435 -17.341 1.00 91.56 87 LEU A CA 1
ATOM 724 C C . LEU A 1 87 ? -0.411 2.425 -17.823 1.00 91.56 87 LEU A C 1
ATOM 726 O O . LEU A 1 87 ? 0.270 2.676 -18.814 1.00 91.56 87 LEU A O 1
ATOM 730 N N . ALA A 1 88 ? -0.297 1.278 -17.150 1.00 91.50 88 ALA A N 1
ATOM 731 C CA . ALA A 1 88 ? 0.636 0.211 -17.497 1.00 91.50 88 ALA A CA 1
ATOM 732 C C . ALA A 1 88 ? 0.337 -0.366 -18.883 1.00 91.50 88 ALA A C 1
ATOM 734 O O . ALA A 1 88 ? 1.262 -0.588 -19.656 1.00 91.50 88 ALA A O 1
ATOM 735 N N . LEU A 1 89 ? -0.944 -0.543 -19.229 1.00 91.50 89 LEU A N 1
ATOM 736 C CA . LEU A 1 89 ? -1.357 -0.978 -20.564 1.00 91.50 89 LEU A CA 1
ATOM 737 C C . LEU A 1 89 ? -0.943 0.013 -21.650 1.00 91.50 89 LEU A C 1
ATOM 739 O O . LEU A 1 89 ? -0.486 -0.411 -22.705 1.00 91.50 89 LEU A O 1
ATOM 743 N N . VAL A 1 90 ? -1.082 1.319 -21.401 1.00 91.50 90 VAL A N 1
ATOM 744 C CA . VAL A 1 90 ? -0.611 2.340 -22.347 1.00 91.50 90 VAL A CA 1
ATOM 745 C C . VAL A 1 90 ? 0.906 2.248 -22.494 1.00 91.50 90 VAL A C 1
ATOM 747 O O . VAL A 1 90 ? 1.405 2.153 -23.611 1.00 91.50 90 VAL A O 1
ATOM 750 N N . LEU A 1 91 ? 1.638 2.214 -21.378 1.00 91.75 91 LEU A N 1
ATOM 751 C CA . LEU A 1 91 ? 3.100 2.156 -21.382 1.00 91.75 91 LEU A CA 1
ATOM 752 C C . LEU A 1 91 ? 3.648 0.863 -21.982 1.00 91.75 91 LEU A C 1
ATOM 754 O O . LEU A 1 91 ? 4.714 0.905 -22.579 1.00 91.75 91 LEU A O 1
ATOM 758 N N . TRP A 1 92 ? 2.910 -0.245 -21.934 1.00 91.94 92 TRP A N 1
ATOM 759 C CA . TRP A 1 92 ? 3.322 -1.518 -22.531 1.00 91.94 92 TRP A CA 1
ATOM 760 C C . TRP 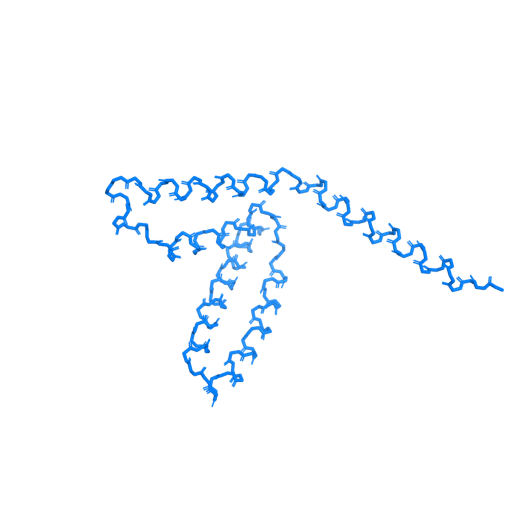A 1 92 ? 3.695 -1.400 -24.016 1.00 91.94 92 TRP A C 1
ATOM 762 O O . TRP A 1 92 ? 4.553 -2.136 -24.501 1.00 91.94 92 TRP A O 1
ATOM 772 N N . PHE A 1 93 ? 3.077 -0.459 -24.737 1.00 91.00 93 PHE A N 1
ATOM 773 C CA . PHE A 1 93 ? 3.351 -0.212 -26.154 1.00 91.00 93 PHE A CA 1
ATOM 774 C C . PHE A 1 93 ? 4.501 0.776 -26.416 1.00 91.00 93 PHE A C 1
ATOM 776 O O . PHE A 1 93 ? 4.987 0.827 -27.543 1.00 91.00 93 PHE A O 1
ATOM 783 N N . TYR A 1 94 ? 4.936 1.549 -25.415 1.00 90.81 94 TYR A N 1
ATOM 784 C CA . TYR A 1 94 ? 5.950 2.605 -25.565 1.00 90.81 94 TYR A CA 1
ATOM 785 C C . TYR A 1 94 ? 7.250 2.314 -24.806 1.00 90.81 94 TYR A C 1
ATOM 787 O O . TYR A 1 94 ? 8.330 2.584 -25.323 1.00 90.81 94 TYR A O 1
ATOM 795 N N . ASP A 1 95 ? 7.148 1.776 -23.592 1.00 90.94 95 ASP A N 1
ATOM 796 C CA . ASP A 1 95 ? 8.256 1.478 -22.690 1.00 90.94 95 ASP A CA 1
ATOM 797 C C . ASP A 1 95 ? 7.905 0.269 -21.807 1.00 90.94 95 ASP A C 1
ATOM 799 O O . ASP A 1 95 ? 7.177 0.361 -20.810 1.00 90.94 95 ASP A O 1
ATOM 803 N N . ARG A 1 96 ? 8.424 -0.893 -22.212 1.00 89.31 96 ARG A N 1
ATOM 804 C CA . ARG A 1 96 ? 8.104 -2.182 -21.596 1.00 89.31 96 ARG A CA 1
ATOM 805 C C . ARG A 1 96 ? 8.676 -2.315 -20.187 1.00 89.31 96 ARG A C 1
ATOM 807 O O . ARG A 1 96 ? 7.990 -2.849 -19.320 1.00 89.31 96 ARG A O 1
ATOM 814 N N . ASP A 1 97 ? 9.870 -1.781 -19.945 1.00 90.06 97 ASP A N 1
ATOM 815 C CA . ASP A 1 97 ? 10.546 -1.882 -18.647 1.00 90.06 97 ASP A CA 1
ATOM 816 C C . ASP A 1 97 ? 9.773 -1.091 -17.582 1.00 90.06 97 ASP A C 1
ATOM 818 O O . ASP A 1 97 ? 9.502 -1.582 -16.480 1.00 90.06 97 ASP A O 1
ATOM 822 N N . SER A 1 98 ? 9.319 0.115 -17.938 1.00 87.62 98 SER A N 1
ATOM 823 C CA . SER A 1 98 ? 8.452 0.922 -17.074 1.00 87.62 98 SER A CA 1
ATOM 824 C C . SER A 1 98 ? 7.092 0.261 -16.836 1.00 87.62 98 SER A C 1
ATOM 826 O O . SER A 1 98 ? 6.574 0.291 -15.716 1.00 87.62 98 SER A O 1
ATOM 828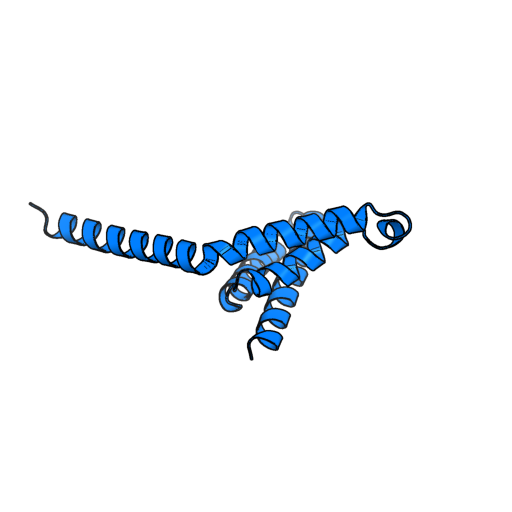 N N . ALA A 1 99 ? 6.504 -0.366 -17.859 1.00 88.25 99 ALA A N 1
ATOM 829 C CA . ALA A 1 99 ? 5.231 -1.070 -17.723 1.00 88.25 99 ALA A CA 1
ATOM 830 C C . ALA A 1 99 ? 5.336 -2.293 -16.793 1.00 88.25 99 ALA A C 1
ATOM 832 O O . ALA A 1 99 ? 4.452 -2.510 -15.958 1.00 88.25 99 ALA A O 1
ATOM 833 N N . GLU A 1 100 ? 6.425 -3.061 -16.874 1.00 88.69 100 GLU A N 1
ATOM 834 C CA . GLU A 1 100 ? 6.707 -4.173 -15.960 1.00 88.69 100 GLU A CA 1
ATOM 835 C C . GLU A 1 100 ? 6.905 -3.684 -14.519 1.00 88.69 100 GLU A C 1
ATOM 837 O O . GLU A 1 100 ? 6.315 -4.242 -13.588 1.00 88.69 100 GLU A O 1
ATOM 842 N N . ALA A 1 101 ? 7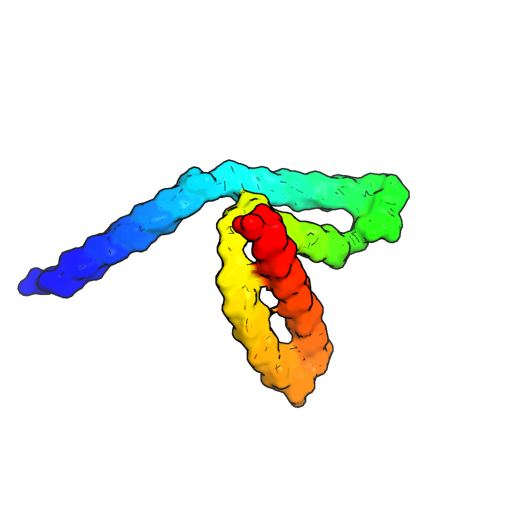.641 -2.587 -14.319 1.00 87.25 101 ALA A N 1
ATOM 843 C CA . ALA A 1 101 ? 7.805 -1.976 -13.001 1.00 87.25 101 ALA A CA 1
ATOM 844 C C . ALA A 1 101 ? 6.458 -1.545 -12.394 1.00 87.25 101 ALA A C 1
ATOM 846 O O . ALA A 1 101 ? 6.160 -1.873 -11.243 1.00 87.25 101 ALA A O 1
ATOM 847 N N . ILE A 1 102 ? 5.602 -0.872 -13.170 1.00 87.88 102 ILE A N 1
ATOM 848 C CA . ILE A 1 102 ? 4.258 -0.468 -12.725 1.00 87.88 102 ILE A CA 1
ATOM 849 C C . ILE A 1 102 ? 3.398 -1.691 -12.408 1.00 87.88 102 ILE A C 1
ATOM 851 O O . ILE A 1 102 ? 2.692 -1.692 -11.400 1.00 87.88 102 ILE A O 1
ATOM 855 N N . THR A 1 103 ? 3.490 -2.750 -13.209 1.00 89.25 103 THR A N 1
ATOM 856 C CA . THR A 1 103 ? 2.760 -4.005 -12.973 1.00 89.25 103 THR A CA 1
ATOM 857 C C . THR A 1 103 ? 3.146 -4.637 -11.636 1.00 89.25 103 THR A C 1
ATOM 859 O O . THR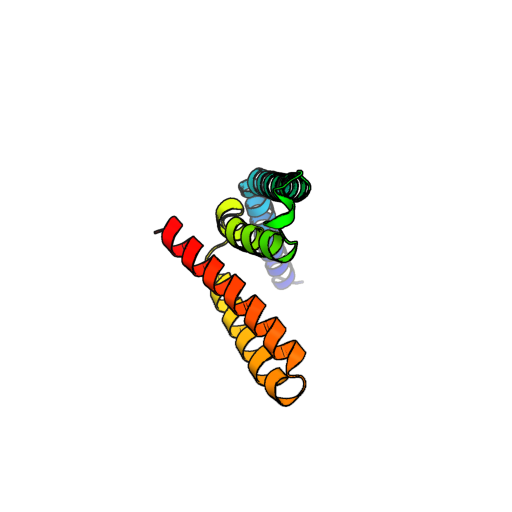 A 1 103 ? 2.268 -5.050 -10.874 1.00 89.25 103 THR A O 1
ATOM 862 N N . ASN A 1 104 ? 4.433 -4.619 -11.282 1.00 88.00 104 ASN A N 1
ATOM 863 C CA . ASN A 1 104 ? 4.894 -5.064 -9.967 1.00 88.00 104 ASN A CA 1
ATOM 864 C C . ASN A 1 104 ? 4.295 -4.212 -8.837 1.00 88.00 104 ASN A C 1
ATOM 866 O O . ASN A 1 104 ? 3.815 -4.760 -7.846 1.00 88.00 104 ASN A O 1
ATOM 870 N N . TYR A 1 105 ? 4.240 -2.885 -8.982 1.00 86.38 105 TYR A N 1
ATOM 871 C CA . TYR A 1 105 ? 3.594 -2.026 -7.982 1.00 86.38 105 TYR A CA 1
ATOM 872 C C . TYR A 1 105 ? 2.087 -2.285 -7.865 1.00 86.38 105 TYR A C 1
ATOM 874 O O . TYR A 1 105 ? 1.569 -2.340 -6.749 1.00 86.38 105 TYR A O 1
ATOM 882 N N . ILE A 1 106 ? 1.388 -2.502 -8.983 1.00 90.50 106 ILE A N 1
ATOM 883 C CA . ILE A 1 106 ? -0.037 -2.865 -8.992 1.00 90.50 106 ILE A CA 1
ATOM 884 C C . ILE A 1 106 ? -0.260 -4.146 -8.195 1.00 90.50 106 ILE A C 1
ATOM 886 O O . ILE A 1 106 ? -1.168 -4.183 -7.364 1.00 90.50 106 ILE A O 1
ATOM 890 N N . PHE A 1 107 ? 0.578 -5.165 -8.407 1.00 89.12 107 PHE A N 1
ATOM 891 C CA . PHE A 1 107 ? 0.510 -6.414 -7.653 1.00 89.12 107 PHE A CA 1
ATOM 892 C C . PHE A 1 107 ? 0.635 -6.169 -6.145 1.00 89.12 107 PHE A C 1
ATOM 894 O O . PHE A 1 107 ? -0.196 -6.652 -5.378 1.00 89.12 107 PHE A O 1
ATOM 901 N N . ILE A 1 108 ? 1.610 -5.362 -5.713 1.00 87.94 108 ILE A N 1
ATOM 902 C CA . ILE A 1 108 ? 1.811 -5.029 -4.294 1.00 87.94 108 ILE A CA 1
ATOM 903 C C . ILE A 1 108 ? 0.578 -4.325 -3.711 1.00 87.94 108 ILE A C 1
ATOM 905 O O . ILE A 1 108 ? 0.121 -4.682 -2.624 1.00 87.94 108 ILE A O 1
ATOM 909 N N . ILE A 1 109 ? 0.018 -3.347 -4.427 1.00 88.75 109 ILE A N 1
ATOM 910 C CA . ILE A 1 109 ? -1.149 -2.577 -3.972 1.00 88.75 109 ILE A CA 1
ATOM 911 C C . ILE A 1 109 ? -2.389 -3.474 -3.875 1.00 88.75 109 ILE A C 1
ATOM 913 O O . ILE A 1 109 ? -3.101 -3.422 -2.872 1.00 88.75 109 ILE A O 1
ATOM 917 N N . LEU A 1 110 ? -2.625 -4.329 -4.875 1.00 91.00 110 LEU A N 1
ATOM 918 C CA . LEU A 1 110 ? -3.737 -5.281 -4.871 1.00 91.00 110 LEU A CA 1
ATOM 919 C C . LEU A 1 110 ? -3.598 -6.293 -3.737 1.00 91.00 110 LEU A C 1
ATOM 921 O O . LEU A 1 110 ? -4.554 -6.515 -2.999 1.00 91.00 110 LEU A O 1
ATOM 925 N N . PHE A 1 111 ? -2.409 -6.868 -3.560 1.00 90.31 111 PHE A N 1
ATOM 926 C CA . PHE A 1 111 ? -2.134 -7.815 -2.483 1.00 90.31 111 PHE A CA 1
ATOM 927 C C . PHE A 1 111 ? -2.361 -7.176 -1.107 1.00 90.31 111 PHE A C 1
ATOM 929 O O . PHE A 1 111 ? -3.031 -7.748 -0.249 1.00 90.31 111 PHE A O 1
ATOM 936 N N . SER A 1 112 ? -1.889 -5.942 -0.929 1.00 89.69 112 SER A N 1
ATOM 937 C CA . SER A 1 112 ? -2.117 -5.140 0.273 1.00 89.69 112 SER A CA 1
ATOM 938 C C . SER A 1 112 ? -3.613 -4.866 0.518 1.00 89.69 112 SER A C 1
ATOM 940 O O . SER A 1 112 ? -4.107 -5.030 1.637 1.00 89.69 112 SER A O 1
ATOM 942 N N . GLY A 1 113 ? -4.374 -4.549 -0.536 1.00 88.31 113 GLY A N 1
ATOM 943 C CA . GLY A 1 113 ? -5.829 -4.379 -0.479 1.00 88.31 113 GLY A CA 1
ATOM 944 C C . GLY A 1 113 ? -6.579 -5.657 -0.093 1.00 88.31 113 GLY A C 1
ATOM 945 O O . GLY A 1 113 ? -7.474 -5.608 0.752 1.00 88.31 113 GLY A O 1
ATOM 946 N N . VAL A 1 114 ? -6.187 -6.807 -0.649 1.00 90.81 114 VAL A N 1
ATOM 947 C CA . VAL A 1 114 ? -6.752 -8.123 -0.302 1.00 90.81 114 VAL A CA 1
ATOM 948 C C . VAL A 1 114 ? -6.470 -8.471 1.158 1.00 90.81 114 VAL A C 1
ATOM 950 O O . VAL A 1 114 ? -7.389 -8.857 1.876 1.00 90.81 114 VAL A O 1
ATOM 953 N N . ILE A 1 115 ? -5.237 -8.274 1.634 1.00 89.56 115 ILE A N 1
ATOM 954 C CA . ILE A 1 115 ? -4.898 -8.480 3.049 1.00 89.56 115 ILE A CA 1
ATOM 955 C C . ILE A 1 115 ? -5.764 -7.590 3.941 1.00 89.56 115 ILE A C 1
ATOM 957 O O . ILE A 1 115 ? -6.330 -8.072 4.920 1.00 89.56 115 ILE A O 1
ATOM 961 N N . LYS A 1 116 ? -5.927 -6.306 3.601 1.00 88.06 116 LYS A N 1
ATOM 962 C CA . LYS A 1 116 ? -6.783 -5.405 4.381 1.00 88.06 116 LYS A CA 1
ATOM 963 C C . LYS A 1 116 ? -8.229 -5.897 4.434 1.00 88.06 116 LYS A C 1
ATOM 965 O O . LYS A 1 116 ? -8.828 -5.796 5.500 1.00 88.06 116 LYS A O 1
ATOM 970 N N . ILE A 1 117 ? -8.774 -6.441 3.342 1.00 89.62 117 ILE A N 1
ATOM 971 C CA . ILE A 1 117 ? -10.106 -7.067 3.344 1.00 89.62 117 ILE A CA 1
ATOM 972 C C . ILE A 1 117 ? -10.143 -8.239 4.327 1.00 89.62 117 ILE A C 1
ATOM 974 O O . ILE A 1 117 ? -11.021 -8.262 5.179 1.00 89.62 117 ILE A O 1
ATOM 978 N N . ILE A 1 118 ? -9.186 -9.168 4.252 1.00 88.56 118 ILE A N 1
ATOM 979 C CA . ILE A 1 118 ? -9.155 -10.368 5.107 1.00 88.56 118 ILE A CA 1
ATOM 980 C C . ILE A 1 118 ? -9.098 -10.003 6.595 1.00 88.56 118 ILE A C 1
ATOM 982 O O . ILE A 1 118 ? -9.759 -10.637 7.404 1.00 88.56 118 ILE A O 1
ATOM 986 N N . PHE A 1 119 ? -8.324 -8.979 6.961 1.00 84.62 119 PHE A N 1
ATOM 987 C CA . PHE A 1 119 ? -8.183 -8.541 8.354 1.00 84.62 119 PHE A CA 1
ATOM 988 C C . PHE A 1 119 ? -9.282 -7.580 8.834 1.00 84.62 119 PHE A C 1
ATOM 990 O O . PHE A 1 119 ? -9.315 -7.261 10.021 1.00 84.62 119 PHE A O 1
ATOM 997 N N . SER A 1 120 ? -10.126 -7.063 7.935 1.00 79.44 120 SER A N 1
ATOM 998 C CA . SER A 1 120 ? -11.215 -6.131 8.281 1.00 79.44 120 SER A CA 1
ATOM 999 C C . SER A 1 120 ? -12.614 -6.730 8.105 1.00 79.44 120 SER A C 1
ATOM 1001 O O . SER A 1 120 ? -13.584 -6.054 8.450 1.00 79.44 120 SER A O 1
ATOM 1003 N N . GLY A 1 121 ? -12.719 -7.925 7.515 1.00 56.47 121 GLY A N 1
ATOM 1004 C CA . GLY A 1 121 ? -13.939 -8.735 7.457 1.00 56.47 121 GLY A CA 1
ATOM 1005 C C . GLY A 1 121 ? -14.117 -9.559 8.721 1.00 56.47 121 GLY A C 1
ATOM 1006 O O . GLY A 1 121 ? -15.292 -9.784 9.077 1.00 56.47 121 GLY A O 1
#

Radius of gyration: 19.64 Å; chains: 1; bounding box: 49×54×43 Å

pLDDT: mean 81.92, std 10.54, range [46.09, 92.81]

Secondary structure (DSSP, 8-state):
--HHHHHHHHHHHHHHHHHHHHHHHHTTHHHHHHHHHHHHHHHHTSTTTTTT--HHHHHHHHHHHHHHHTT--HHHHHHHHHHHHHHHHHHTTT-HHHHHHHHHHHHHHHHHHHHHHHHH-